Protein AF-R7N6B0-F1 (afdb_monomer)

Secondary structure (DSSP, 8-state):
---------PPP------HHHHHHHHHHHHHTT--HHHHHHHHHHHHHHHHHHHH----------

pLDDT: mean 86.12, std 18.47, range [39.69, 98.38]

Radius of gyration: 15.76 Å; Cα contacts (8 Å, |Δi|>4): 16; chains: 1; bounding box: 28×47×35 Å

Nearest PDB structures (foldseek):
  2bsq-assembly1_E  TM=6.226E-01  e=1.532E-01  Neisseria gonorrhoeae
  2bsq-assembly1_F  TM=6.699E-01  e=3.992E-01  Neisseria gonorrhoeae

Sequence (65 aa):
MKDKNISNKQAKYTLRIDAQLLRALRYIAEYEGRSANREIEVLIKRYIAEFEKKNGKIELPFIWN

Foldseek 3Di:
DDPPPPPPDDDDDDDDDDPVVLVVLCVVQVVVVHHSVVSVVVVVVVVQVVCCVVPNHDDDDPDDD

Solvent-accessible surface area (backbone atoms only — not comparable to full-atom values): 4309 Å² total; per-residue (Å²): 136,82,83,75,80,72,73,90,73,76,80,89,80,89,81,88,71,59,69,68,58,52,50,53,47,40,53,53,12,54,76,72,75,41,51,50,69,57,42,51,53,52,52,51,52,50,51,51,53,57,47,27,75,75,74,48,78,85,81,74,74,93,72,85,130

Mean predicted aligned error: 7.66 Å

Structure (mmCIF, N/CA/C/O backbone):
data_AF-R7N6B0-F1
#
_entry.id   AF-R7N6B0-F1
#
loop_
_atom_site.group_PDB
_atom_site.id
_atom_site.type_symbol
_atom_site.label_atom_id
_atom_site.label_alt_id
_atom_site.label_comp_id
_atom_site.label_asym_id
_atom_site.label_entity_id
_atom_site.label_seq_id
_atom_site.pdbx_PDB_ins_code
_atom_site.Cartn_x
_atom_site.Cartn_y
_atom_site.Cartn_z
_atom_site.occupancy
_atom_site.B_iso_or_equiv
_atom_site.auth_seq_id
_atom_site.auth_comp_id
_atom_site.auth_asym_id
_atom_site.auth_atom_id
_atom_site.pdbx_PDB_model_num
ATOM 1 N N . MET A 1 1 ? -7.133 35.028 8.259 1.00 43.53 1 MET A N 1
ATOM 2 C CA . MET A 1 1 ? -6.75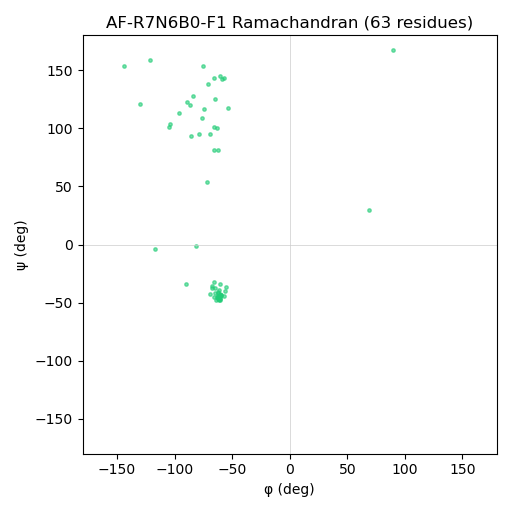1 33.896 7.389 1.00 43.53 1 MET A CA 1
ATOM 3 C C . MET A 1 1 ? -5.437 33.351 7.923 1.00 43.53 1 MET A C 1
ATOM 5 O O . MET A 1 1 ? -4.468 34.091 7.937 1.00 43.53 1 MET A O 1
ATOM 9 N N . LYS A 1 2 ? -5.433 32.155 8.529 1.00 39.69 2 LYS A N 1
ATOM 10 C CA . LYS A 1 2 ? -4.199 31.501 8.989 1.00 39.69 2 LYS A CA 1
ATOM 11 C C . LYS A 1 2 ? -3.896 30.393 7.996 1.00 39.69 2 LYS A C 1
ATOM 13 O O . LYS A 1 2 ? -4.568 29.363 8.019 1.00 39.69 2 LYS A O 1
ATOM 18 N N . ASP A 1 3 ? -2.926 30.637 7.129 1.00 44.75 3 ASP A N 1
ATOM 19 C CA . ASP A 1 3 ? -2.397 29.635 6.218 1.00 44.75 3 ASP A CA 1
ATOM 20 C C . ASP A 1 3 ? -1.768 28.518 7.052 1.00 44.75 3 ASP A C 1
ATOM 22 O O . ASP A 1 3 ? -0.677 28.644 7.612 1.00 44.75 3 ASP A O 1
ATOM 26 N N . LYS A 1 4 ? -2.512 27.418 7.207 1.00 47.47 4 LYS A N 1
ATOM 27 C CA . LYS A 1 4 ? -1.956 26.163 7.699 1.00 47.47 4 LYS A CA 1
ATOM 28 C C . LYS A 1 4 ? -0.976 25.701 6.634 1.00 47.47 4 LYS A C 1
ATOM 30 O O . LYS A 1 4 ? -1.373 25.155 5.610 1.00 47.47 4 LYS A O 1
ATOM 35 N N . ASN A 1 5 ? 0.300 25.940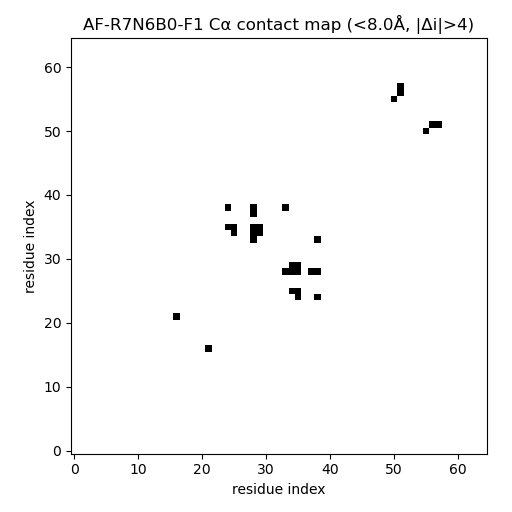 6.894 1.00 49.06 5 ASN A N 1
ATOM 36 C CA . ASN A 1 5 ? 1.413 25.323 6.201 1.00 49.06 5 ASN A CA 1
ATOM 37 C C . ASN A 1 5 ? 1.323 23.806 6.463 1.00 49.06 5 ASN A C 1
ATOM 39 O O . ASN A 1 5 ? 1.898 23.286 7.419 1.00 49.06 5 ASN A O 1
ATOM 43 N N . ILE A 1 6 ? 0.473 23.109 5.700 1.00 55.38 6 ILE A N 1
ATOM 44 C CA . ILE A 1 6 ? 0.363 21.652 5.725 1.00 55.38 6 ILE A CA 1
ATOM 45 C C . ILE A 1 6 ? 1.671 21.174 5.118 1.00 55.38 6 ILE A C 1
ATOM 47 O O . ILE A 1 6 ? 1.824 21.141 3.898 1.00 55.38 6 ILE A O 1
ATOM 51 N N . SER A 1 7 ? 2.650 20.859 5.967 1.00 50.06 7 SER A N 1
ATOM 52 C CA . SER A 1 7 ? 3.846 20.180 5.499 1.00 50.06 7 SER A CA 1
ATOM 53 C C . SER A 1 7 ? 3.371 18.934 4.759 1.00 50.06 7 SER A C 1
ATOM 55 O O . SER A 1 7 ? 2.729 18.076 5.368 1.00 50.06 7 SER A O 1
ATOM 57 N N . ASN A 1 8 ? 3.650 18.841 3.460 1.00 58.78 8 ASN A N 1
ATOM 58 C CA . ASN A 1 8 ? 3.361 17.673 2.632 1.00 58.78 8 ASN A CA 1
ATOM 59 C C . ASN A 1 8 ? 4.323 16.527 3.011 1.00 58.78 8 ASN A C 1
ATOM 61 O O . ASN A 1 8 ? 5.097 16.030 2.196 1.00 58.78 8 ASN A O 1
ATOM 65 N N . LYS A 1 9 ? 4.367 16.183 4.304 1.00 70.62 9 LYS A N 1
ATOM 66 C CA . LYS A 1 9 ? 5.215 15.141 4.867 1.00 70.62 9 LYS A CA 1
ATOM 67 C C . LYS A 1 9 ? 4.544 13.813 4.571 1.00 70.62 9 LYS A C 1
ATOM 69 O O . LYS A 1 9 ? 3.666 13.361 5.297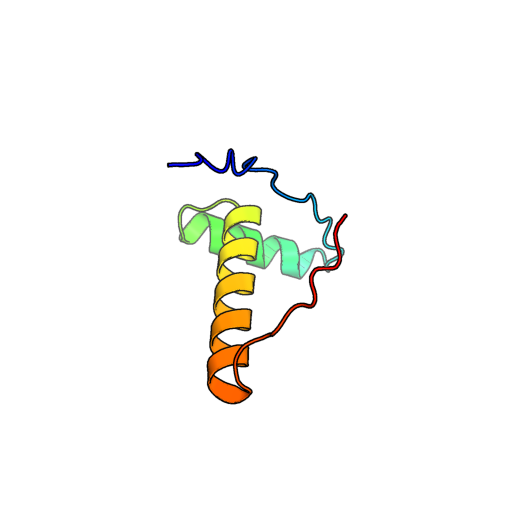 1.00 70.62 9 LYS A O 1
ATOM 74 N N . GLN A 1 10 ? 4.966 13.195 3.478 1.00 77.69 10 GLN A N 1
ATOM 75 C CA . GLN A 1 10 ? 4.662 11.797 3.223 1.00 77.69 10 GLN A CA 1
ATOM 76 C C . GLN A 1 10 ? 5.356 10.941 4.289 1.00 77.69 10 GLN A C 1
ATOM 78 O O . GLN A 1 10 ? 6.572 11.038 4.479 1.00 77.69 10 GLN A O 1
ATOM 83 N N . ALA A 1 11 ? 4.590 10.106 4.988 1.00 84.88 11 ALA A N 1
ATOM 84 C CA . ALA A 1 11 ? 5.154 9.101 5.877 1.00 84.88 11 ALA A CA 1
ATOM 85 C C . ALA A 1 11 ? 5.812 7.989 5.042 1.00 84.88 11 ALA A C 1
ATOM 87 O O . ALA A 1 11 ? 5.265 7.551 4.028 1.00 84.88 11 ALA A O 1
ATOM 88 N N . LYS A 1 12 ? 6.992 7.522 5.462 1.00 86.75 12 LYS A N 1
ATOM 89 C CA . LYS A 1 12 ? 7.636 6.352 4.851 1.00 86.75 12 LYS A CA 1
ATOM 90 C C . LYS A 1 12 ? 7.058 5.090 5.481 1.00 86.75 12 LYS A C 1
ATOM 92 O O . LYS A 1 12 ? 7.078 4.953 6.699 1.00 86.75 12 LYS A O 1
ATOM 97 N N . TYR A 1 13 ? 6.597 4.163 4.649 1.00 85.69 13 TYR A N 1
ATOM 98 C CA . TYR A 1 13 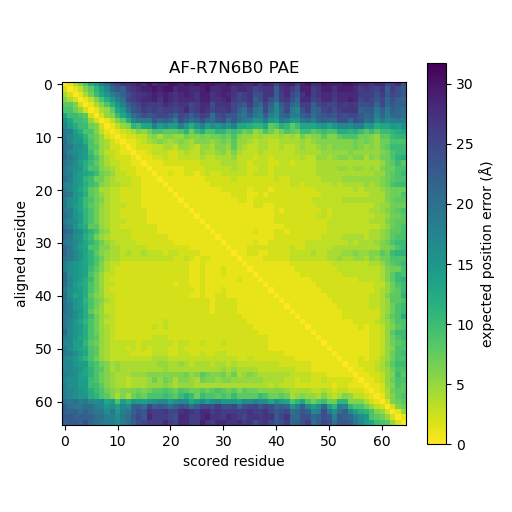? 6.098 2.865 5.089 1.00 85.69 13 TYR A CA 1
ATOM 99 C C . TYR A 1 13 ? 6.756 1.751 4.276 1.00 85.69 13 TYR A C 1
ATOM 101 O O . TYR A 1 13 ? 6.644 1.718 3.050 1.00 85.69 13 TYR A O 1
ATOM 109 N N . THR A 1 14 ? 7.455 0.8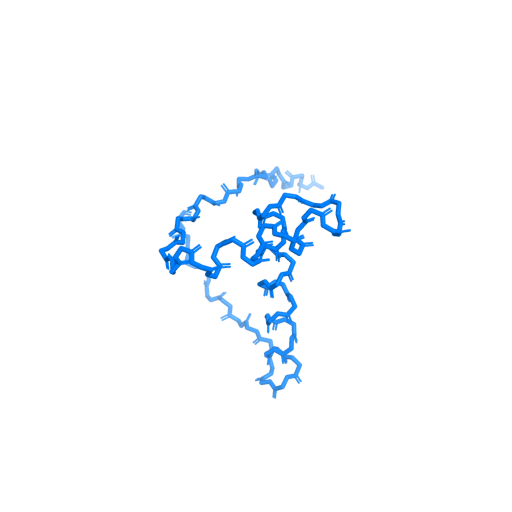46 4.960 1.00 90.25 14 THR A N 1
ATOM 110 C CA . THR A 1 14 ? 8.087 -0.322 4.336 1.00 90.25 14 THR A CA 1
ATOM 111 C C . THR A 1 14 ? 7.157 -1.520 4.474 1.00 90.25 14 THR A C 1
ATOM 113 O O . THR A 1 14 ? 6.939 -2.015 5.578 1.00 90.25 14 THR A O 1
ATOM 116 N N . LEU A 1 15 ? 6.631 -2.004 3.350 1.00 92.06 15 LEU A N 1
ATOM 117 C CA . LEU A 1 15 ? 5.771 -3.184 3.302 1.00 92.06 15 LEU A CA 1
ATOM 118 C C . LEU A 1 15 ? 6.614 -4.454 3.122 1.00 92.06 15 LEU A C 1
ATOM 120 O O . LEU A 1 15 ? 7.332 -4.588 2.130 1.00 92.06 15 LEU A O 1
ATOM 124 N N . ARG A 1 16 ? 6.497 -5.410 4.050 1.00 95.62 16 ARG A N 1
ATOM 125 C CA . ARG A 1 16 ? 7.001 -6.776 3.851 1.00 95.62 16 ARG A CA 1
ATOM 126 C C . ARG A 1 16 ? 5.923 -7.589 3.138 1.00 95.62 16 ARG A C 1
ATOM 128 O O . ARG A 1 16 ? 4.825 -7.740 3.661 1.00 95.62 16 ARG A O 1
ATOM 135 N N . ILE A 1 17 ? 6.243 -8.100 1.957 1.00 95.31 17 ILE A N 1
ATOM 136 C CA . ILE A 1 17 ? 5.323 -8.851 1.101 1.00 95.31 17 ILE A CA 1
ATOM 137 C C . ILE A 1 17 ? 6.084 -9.974 0.396 1.00 95.31 17 ILE A C 1
ATOM 139 O O . ILE A 1 17 ? 7.294 -9.868 0.186 1.00 95.31 17 ILE A O 1
ATOM 143 N N . ASP A 1 18 ? 5.375 -11.043 0.039 1.00 98.12 18 ASP A N 1
ATOM 144 C CA . ASP A 1 18 ? 5.920 -12.101 -0.803 1.00 98.12 18 ASP A CA 1
ATOM 145 C C . ASP A 1 18 ? 6.434 -11.554 -2.150 1.00 98.12 18 ASP A C 1
ATOM 147 O O . ASP A 1 18 ? 5.859 -10.640 -2.754 1.00 98.12 18 ASP A O 1
ATOM 151 N N . ALA A 1 19 ? 7.535 -12.129 -2.635 1.00 97.50 19 ALA A N 1
ATOM 152 C CA . ALA A 1 19 ? 8.203 -11.661 -3.841 1.00 97.50 19 ALA A CA 1
ATOM 153 C C . ALA A 1 19 ? 7.354 -11.853 -5.108 1.00 97.50 19 ALA A C 1
ATOM 155 O O . ALA A 1 19 ? 7.460 -11.046 -6.035 1.00 97.50 19 ALA A O 1
ATOM 156 N N . GLN A 1 20 ? 6.520 -12.896 -5.177 1.00 98.12 20 GLN A N 1
ATOM 157 C CA . GLN A 1 20 ? 5.628 -13.116 -6.315 1.00 98.12 20 GLN A CA 1
ATOM 158 C C . GLN A 1 20 ? 4.527 -12.056 -6.353 1.00 98.12 20 GLN A C 1
ATOM 160 O O . GLN A 1 20 ? 4.275 -11.473 -7.408 1.00 98.12 20 GLN A O 1
ATOM 165 N N . LEU A 1 21 ? 3.943 -11.733 -5.196 1.00 97.94 21 LEU A N 1
ATOM 166 C CA . LEU A 1 21 ? 2.945 -10.668 -5.083 1.00 97.94 21 LEU A CA 1
ATOM 167 C C . LEU A 1 21 ? 3.527 -9.299 -5.451 1.00 97.94 21 LEU A C 1
ATOM 169 O O . LEU A 1 21 ? 2.889 -8.534 -6.172 1.00 97.94 21 LEU A O 1
ATOM 173 N N . LEU A 1 22 ? 4.763 -9.001 -5.033 1.00 97.19 22 LEU A N 1
ATOM 174 C CA . LEU A 1 22 ? 5.435 -7.761 -5.431 1.00 97.19 22 LEU A CA 1
ATOM 175 C C . LEU A 1 22 ? 5.625 -7.670 -6.952 1.00 97.19 22 LEU A C 1
ATOM 177 O O . LEU A 1 22 ? 5.474 -6.591 -7.524 1.00 97.19 22 LEU A O 1
ATOM 181 N N . ARG A 1 23 ? 5.950 -8.784 -7.620 1.00 98.00 23 ARG A N 1
ATOM 182 C CA . ARG A 1 23 ? 6.059 -8.815 -9.087 1.00 98.00 23 ARG A CA 1
ATOM 183 C C . ARG A 1 23 ? 4.711 -8.569 -9.759 1.00 98.00 23 ARG A C 1
ATOM 185 O O . ARG A 1 23 ? 4.651 -7.750 -10.670 1.00 98.00 23 ARG A O 1
ATOM 192 N N . ALA A 1 24 ? 3.647 -9.214 -9.284 1.00 98.25 24 ALA A N 1
ATOM 193 C CA . ALA A 1 24 ? 2.299 -9.001 -9.807 1.00 98.25 24 ALA A CA 1
ATOM 194 C C . ALA A 1 24 ? 1.851 -7.538 -9.643 1.00 98.25 24 ALA A C 1
ATOM 196 O O . ALA A 1 24 ? 1.356 -6.929 -10.588 1.00 98.25 24 ALA A O 1
ATOM 197 N N . LEU A 1 25 ? 2.112 -6.939 -8.478 1.00 97.81 25 LEU A N 1
ATOM 198 C CA . LEU A 1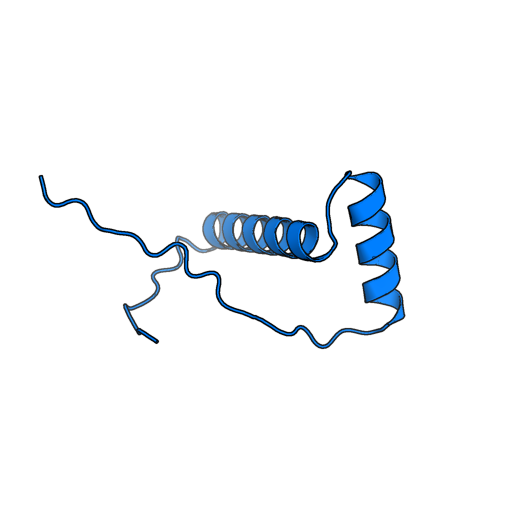 25 ? 1.831 -5.527 -8.227 1.00 97.81 25 LEU A CA 1
ATOM 199 C C . LEU A 1 25 ? 2.592 -4.608 -9.194 1.00 97.81 25 LEU A C 1
ATOM 201 O O . LEU A 1 25 ? 2.014 -3.657 -9.712 1.00 97.81 25 LEU A O 1
ATOM 205 N N . ARG A 1 26 ? 3.881 -4.878 -9.447 1.00 97.69 26 ARG A N 1
ATOM 206 C CA . ARG A 1 26 ? 4.689 -4.093 -10.398 1.00 97.69 26 ARG A CA 1
ATOM 207 C C . ARG A 1 26 ? 4.141 -4.180 -11.818 1.00 97.69 26 ARG A C 1
ATOM 209 O O . ARG A 1 26 ? 4.074 -3.153 -12.477 1.00 97.69 26 ARG A O 1
ATOM 216 N N . TYR A 1 27 ? 3.717 -5.368 -12.243 1.00 98.38 27 TYR A N 1
ATOM 217 C CA . TYR A 1 27 ? 3.095 -5.564 -13.551 1.00 98.38 27 TYR A CA 1
ATOM 218 C C . TYR A 1 27 ? 1.813 -4.731 -13.704 1.00 98.38 27 TYR A C 1
ATOM 220 O O . TYR A 1 27 ? 1.662 -4.010 -14.685 1.00 98.38 27 TYR A O 1
ATOM 228 N N . ILE A 1 28 ? 0.920 -4.767 -12.707 1.00 98.19 28 ILE A N 1
ATOM 229 C CA . ILE A 1 28 ? -0.313 -3.962 -12.713 1.00 98.19 28 ILE A CA 1
ATOM 230 C C . ILE A 1 28 ? 0.018 -2.467 -12.725 1.00 98.19 28 ILE A C 1
ATOM 232 O O . ILE A 1 28 ? -0.576 -1.706 -13.481 1.00 98.19 28 ILE A O 1
ATOM 236 N N . ALA A 1 29 ? 0.978 -2.043 -11.902 1.00 98.06 29 ALA A N 1
ATOM 237 C CA . ALA A 1 29 ? 1.379 -0.647 -11.835 1.00 98.06 29 ALA A CA 1
ATOM 238 C C . ALA A 1 29 ? 1.911 -0.150 -13.189 1.00 98.06 29 ALA A C 1
ATOM 240 O O . ALA A 1 29 ? 1.506 0.917 -13.639 1.00 98.06 29 ALA A O 1
ATOM 241 N N . GLU A 1 30 ? 2.756 -0.935 -13.860 1.00 98.19 30 GLU A N 1
ATOM 242 C CA . GLU A 1 30 ? 3.279 -0.615 -15.191 1.00 98.19 30 GLU A CA 1
ATOM 243 C C . GLU A 1 30 ? 2.163 -0.523 -16.237 1.00 98.19 30 GLU A C 1
ATOM 245 O O . GLU A 1 30 ? 2.101 0.462 -16.971 1.00 98.19 30 GLU A O 1
ATOM 250 N N . TYR A 1 31 ? 1.238 -1.489 -16.242 1.00 98.25 31 TYR A N 1
ATOM 251 C CA . TYR A 1 31 ? 0.061 -1.478 -17.114 1.00 98.25 31 TYR A CA 1
ATOM 252 C C . TYR A 1 31 ? -0.789 -0.209 -16.931 1.00 98.25 31 TYR A C 1
ATOM 254 O O . TYR A 1 31 ? -1.247 0.391 -17.899 1.00 98.25 31 TYR A O 1
ATOM 262 N N . GLU A 1 32 ? -0.952 0.239 -15.687 1.00 97.31 32 GLU A N 1
ATOM 263 C CA . GLU A 1 32 ? -1.703 1.445 -15.323 1.00 97.31 32 GLU A CA 1
ATOM 264 C C . GLU A 1 32 ? -0.895 2.751 -15.485 1.00 97.31 32 GLU A C 1
ATOM 266 O O . GLU A 1 32 ? -1.407 3.833 -15.184 1.00 97.31 32 GLU A O 1
ATOM 271 N N . GLY A 1 33 ? 0.375 2.681 -15.907 1.00 97.56 33 GLY A N 1
ATOM 272 C CA . GLY A 1 33 ? 1.260 3.844 -16.045 1.00 97.56 33 GLY A CA 1
ATOM 273 C C . GLY A 1 33 ? 1.668 4.481 -14.709 1.00 97.56 33 GLY A C 1
ATOM 274 O O . GLY A 1 33 ? 1.886 5.692 -14.626 1.00 97.56 33 GLY A O 1
ATOM 275 N N . ARG A 1 34 ? 1.739 3.690 -13.634 1.00 96.44 34 ARG A N 1
ATOM 276 C CA . ARG A 1 34 ? 2.043 4.122 -12.262 1.00 96.44 34 ARG A CA 1
ATOM 277 C C . ARG A 1 34 ? 3.283 3.422 -11.702 1.00 96.44 34 ARG A C 1
ATOM 279 O O . ARG A 1 34 ? 3.673 2.338 -12.119 1.00 96.44 34 ARG A O 1
ATOM 286 N N . SER A 1 35 ? 3.894 4.023 -10.680 1.00 96.88 35 SER A N 1
ATOM 287 C CA . SER A 1 35 ? 4.876 3.309 -9.855 1.00 96.88 35 SER A CA 1
ATOM 288 C C . SER A 1 35 ? 4.171 2.332 -8.912 1.00 96.88 35 SER A C 1
ATOM 290 O O . SER A 1 35 ? 3.038 2.576 -8.491 1.00 96.88 35 SER A O 1
ATOM 292 N N . ALA A 1 36 ? 4.858 1.261 -8.501 1.00 95.31 36 ALA A N 1
ATOM 293 C CA . ALA A 1 36 ? 4.314 0.309 -7.527 1.00 95.31 36 ALA A CA 1
ATOM 294 C C . ALA A 1 36 ? 3.875 0.993 -6.217 1.00 95.31 36 ALA A C 1
ATOM 296 O O . ALA A 1 36 ? 2.842 0.647 -5.651 1.00 95.31 36 ALA A O 1
ATOM 297 N N . ASN A 1 37 ? 4.607 2.016 -5.763 1.00 94.75 37 ASN A N 1
ATOM 298 C CA . ASN A 1 37 ? 4.223 2.795 -4.584 1.00 94.75 37 ASN A CA 1
ATOM 299 C C . ASN A 1 37 ? 2.923 3.576 -4.803 1.00 94.75 37 ASN A C 1
ATOM 301 O O . ASN A 1 37 ? 2.081 3.623 -3.908 1.00 94.75 37 ASN A O 1
ATOM 305 N N . ARG A 1 38 ? 2.745 4.181 -5.984 1.00 95.12 38 ARG A N 1
ATOM 306 C CA . ARG A 1 38 ? 1.510 4.895 -6.314 1.00 95.12 38 ARG A CA 1
ATOM 307 C C . ARG A 1 38 ? 0.329 3.932 -6.431 1.00 95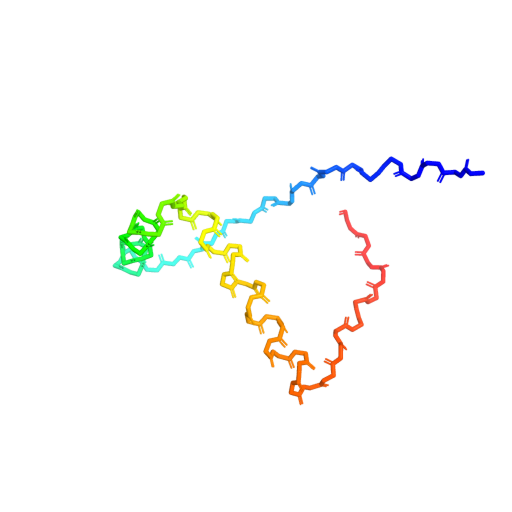.12 38 ARG A C 1
ATOM 309 O O . ARG A 1 38 ? -0.765 4.285 -6.005 1.00 95.12 38 ARG A O 1
ATOM 316 N N . GLU A 1 39 ? 0.550 2.726 -6.950 1.00 97.06 39 GLU A N 1
ATOM 317 C CA . GLU A 1 39 ? -0.477 1.681 -6.981 1.00 97.06 39 GLU A CA 1
ATOM 318 C C . GLU A 1 39 ? -0.909 1.276 -5.568 1.00 97.06 39 GLU A C 1
ATOM 320 O O . GLU A 1 39 ? -2.100 1.275 -5.268 1.00 97.06 39 GLU A O 1
ATOM 325 N N . ILE A 1 40 ? 0.044 1.046 -4.658 1.00 95.69 40 ILE A N 1
ATOM 326 C CA . ILE A 1 40 ? -0.253 0.772 -3.242 1.00 95.69 40 ILE A CA 1
ATOM 327 C C . ILE A 1 40 ? -1.073 1.908 -2.621 1.00 95.69 40 ILE A C 1
ATOM 329 O O . ILE A 1 40 ? -2.058 1.644 -1.936 1.00 95.69 40 ILE A O 1
ATOM 333 N N . GLU 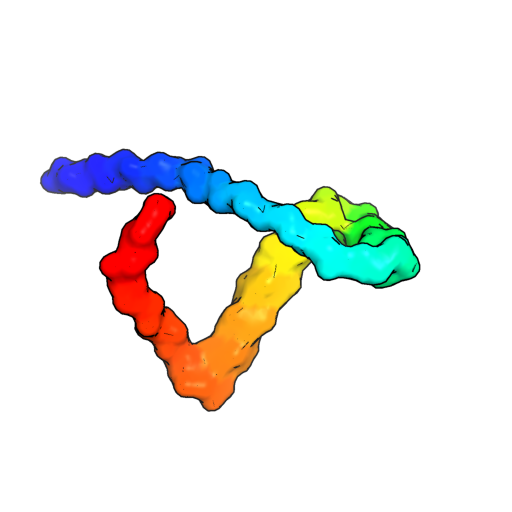A 1 41 ? -0.715 3.169 -2.872 1.00 94.69 41 GLU A N 1
ATOM 334 C CA . GLU A 1 41 ? -1.467 4.320 -2.359 1.00 94.69 41 GLU A CA 1
ATOM 335 C C . GLU A 1 41 ? -2.925 4.321 -2.854 1.00 94.69 41 GLU A C 1
ATOM 337 O O . GLU A 1 41 ? -3.848 4.563 -2.073 1.00 94.69 41 GLU A O 1
ATOM 342 N N . VAL A 1 42 ? -3.144 4.027 -4.140 1.00 95.94 42 VAL A N 1
ATOM 343 C CA . VAL A 1 42 ? -4.487 3.921 -4.732 1.00 95.94 42 VAL A CA 1
ATOM 344 C C . VAL A 1 42 ? -5.272 2.777 -4.092 1.00 95.94 42 VAL A C 1
ATOM 346 O O . VAL A 1 42 ? -6.429 2.973 -3.717 1.00 95.94 42 VAL A O 1
ATOM 349 N N . LEU A 1 43 ? -4.651 1.608 -3.923 1.00 95.88 43 LEU A N 1
ATOM 350 C CA . LEU A 1 43 ? -5.278 0.443 -3.298 1.00 95.88 43 LEU A CA 1
ATOM 351 C C . LEU A 1 43 ? -5.662 0.717 -1.839 1.00 95.88 43 LEU A C 1
ATOM 353 O O . LEU A 1 43 ? -6.789 0.419 -1.449 1.00 95.88 43 LEU A O 1
ATOM 357 N N . ILE A 1 44 ? -4.782 1.350 -1.057 1.00 95.69 44 ILE A N 1
ATOM 358 C CA . ILE A 1 44 ? -5.066 1.740 0.332 1.00 95.69 44 ILE A CA 1
ATOM 359 C C . ILE A 1 44 ? -6.251 2.711 0.385 1.00 95.69 44 ILE A C 1
ATOM 361 O O . ILE A 1 44 ? -7.176 2.503 1.167 1.00 95.69 44 ILE A O 1
ATOM 365 N N . LYS A 1 45 ? -6.270 3.742 -0.471 1.00 95.88 45 LYS A N 1
ATOM 366 C CA . LYS A 1 45 ? -7.380 4.710 -0.529 1.00 95.88 45 LYS A CA 1
ATOM 367 C C . LYS A 1 45 ? -8.707 4.047 -0.878 1.00 95.88 45 LYS A C 1
ATOM 369 O O . LYS A 1 45 ? -9.716 4.339 -0.243 1.00 95.88 45 LYS A O 1
ATOM 374 N N . ARG A 1 46 ? -8.703 3.149 -1.868 1.00 97.44 46 ARG A N 1
ATOM 375 C CA . ARG A 1 46 ? -9.891 2.376 -2.259 1.00 97.44 46 ARG A CA 1
ATOM 376 C C . ARG A 1 46 ? -10.378 1.502 -1.109 1.00 97.44 46 ARG A C 1
ATOM 378 O O . ARG A 1 46 ? -11.563 1.518 -0.803 1.00 97.44 46 ARG A O 1
ATOM 385 N N . TYR A 1 47 ? -9.468 0.790 -0.449 1.00 97.38 47 TYR A N 1
ATOM 386 C CA . TYR A 1 47 ? -9.804 -0.060 0.688 1.00 97.38 47 TYR A CA 1
ATOM 387 C C . TYR A 1 47 ? -10.422 0.739 1.844 1.00 97.38 47 TYR A C 1
ATOM 389 O O . TYR A 1 47 ? -11.461 0.339 2.364 1.00 97.38 47 TYR A O 1
ATOM 397 N N . ILE A 1 48 ? -9.837 1.889 2.203 1.00 97.12 48 ILE A N 1
ATOM 398 C CA . ILE A 1 48 ? -10.378 2.773 3.247 1.00 97.12 48 ILE A CA 1
ATOM 399 C C . ILE A 1 48 ? -11.771 3.275 2.861 1.00 97.12 48 ILE A C 1
ATOM 401 O O . ILE A 1 48 ? -12.689 3.160 3.664 1.00 97.12 48 ILE A O 1
ATOM 405 N N . ALA A 1 49 ? -11.961 3.760 1.631 1.00 97.06 49 ALA A N 1
ATOM 406 C CA . ALA A 1 49 ? -13.260 4.261 1.183 1.00 97.06 49 ALA A CA 1
ATOM 407 C C . ALA A 1 49 ? -14.353 3.178 1.234 1.00 97.06 49 ALA A C 1
ATOM 409 O O . ALA A 1 49 ? -15.466 3.431 1.697 1.00 97.06 49 ALA A O 1
ATOM 410 N N . GLU A 1 50 ? -14.035 1.955 0.801 1.00 98.00 50 GLU A N 1
ATOM 411 C CA . GLU A 1 50 ? -14.960 0.819 0.869 1.00 98.00 50 GLU A CA 1
ATOM 412 C C . GLU A 1 50 ? -15.250 0.389 2.310 1.00 98.00 50 GLU A C 1
ATOM 414 O O . GLU A 1 50 ? -16.385 0.035 2.638 1.00 98.00 50 GLU A O 1
ATOM 419 N N . PHE A 1 51 ? -14.244 0.438 3.183 1.00 97.94 51 PHE A N 1
ATOM 420 C CA . PHE A 1 51 ? -14.424 0.180 4.604 1.00 97.94 51 PHE A CA 1
ATOM 421 C C . PHE A 1 51 ? -15.341 1.228 5.245 1.00 97.94 51 PHE A C 1
ATOM 423 O O . PHE A 1 51 ? -16.302 0.857 5.920 1.00 97.94 51 PHE A O 1
ATOM 430 N N . GLU A 1 52 ? -15.100 2.516 4.993 1.00 97.56 52 GLU A N 1
ATOM 431 C CA . GLU A 1 52 ? -15.881 3.621 5.559 1.00 97.56 52 GLU A CA 1
ATOM 432 C C . GLU A 1 52 ? -17.329 3.625 5.070 1.00 97.56 52 GLU A C 1
ATOM 434 O O . GLU A 1 52 ? -18.255 3.880 5.840 1.00 97.56 52 GLU A O 1
ATOM 439 N N . LYS A 1 53 ? -17.549 3.273 3.800 1.00 97.44 53 LYS A N 1
ATOM 440 C CA . LYS A 1 53 ? -18.893 3.126 3.232 1.00 97.44 53 LYS A CA 1
ATOM 441 C C . LYS A 1 53 ? -19.716 2.057 3.956 1.00 97.44 53 LYS A C 1
ATOM 443 O O . LYS A 1 53 ? -20.932 2.198 4.058 1.00 97.44 53 LYS A O 1
ATOM 448 N N . LYS A 1 54 ? -19.070 0.986 4.427 1.00 97.50 54 LYS A N 1
ATOM 449 C CA . LYS A 1 54 ? -19.731 -0.152 5.085 1.00 97.50 54 LYS A CA 1
ATOM 450 C C . LYS A 1 54 ? -19.860 0.012 6.599 1.00 97.50 54 LYS A C 1
ATOM 452 O O . LYS A 1 54 ? -20.839 -0.462 7.159 1.00 97.50 54 LYS A O 1
ATOM 457 N N . ASN A 1 55 ? -18.888 0.652 7.248 1.00 97.19 55 ASN A N 1
ATOM 458 C CA . ASN A 1 55 ? -18.754 0.648 8.710 1.00 97.19 55 ASN A CA 1
ATOM 459 C C . ASN A 1 55 ? -18.899 2.038 9.351 1.00 97.19 55 ASN A C 1
ATOM 461 O O . ASN A 1 55 ? -18.877 2.147 10.573 1.00 97.19 55 ASN A O 1
ATOM 465 N N . GLY A 1 56 ? -19.055 3.095 8.549 1.00 95.19 56 GLY A N 1
ATOM 466 C CA . GLY A 1 56 ? -18.968 4.478 9.015 1.00 95.19 56 GLY A CA 1
ATOM 467 C C . GLY A 1 56 ? -17.540 5.025 8.932 1.00 95.19 56 GLY A C 1
ATOM 468 O O . GLY A 1 56 ? -16.583 4.288 8.697 1.00 95.19 56 GLY A O 1
ATOM 469 N N . LYS A 1 57 ? -17.400 6.347 9.076 1.00 94.50 57 LYS A N 1
ATOM 470 C CA . LYS A 1 57 ? -16.111 7.039 8.916 1.00 94.50 57 LYS A CA 1
ATOM 471 C C . LYS A 1 57 ? -15.114 6.625 9.992 1.00 94.50 57 LYS A C 1
ATOM 473 O O . LYS A 1 57 ? -15.484 6.459 11.152 1.00 94.50 57 LYS A O 1
ATOM 478 N N . ILE A 1 58 ? -13.843 6.520 9.613 1.00 93.31 58 ILE A N 1
ATOM 479 C CA . ILE A 1 58 ? -12.771 6.281 10.576 1.00 93.31 58 ILE A CA 1
ATOM 480 C C . ILE A 1 58 ? -12.493 7.597 11.305 1.00 93.31 58 ILE A C 1
ATOM 482 O O . ILE A 1 58 ? -11.918 8.533 10.749 1.00 93.31 58 ILE A O 1
ATOM 486 N N . GLU A 1 59 ? -12.875 7.662 12.575 1.00 91.69 59 GLU A N 1
ATOM 487 C CA . GLU A 1 59 ? -12.493 8.754 13.464 1.00 91.69 59 GLU A CA 1
ATOM 488 C C . GLU A 1 59 ? -11.132 8.434 14.083 1.00 91.69 59 GLU A C 1
ATOM 490 O O . GLU A 1 59 ? -11.028 7.724 15.082 1.00 91.69 59 GLU A O 1
ATOM 495 N N . LEU A 1 60 ? -10.058 8.918 13.456 1.00 84.44 60 LEU A N 1
ATOM 496 C CA . LEU A 1 60 ? -8.731 8.819 14.051 1.00 84.44 60 LEU A CA 1
ATOM 497 C C . LEU A 1 60 ? -8.631 9.849 15.186 1.00 84.44 60 LEU A C 1
ATOM 499 O O . LEU A 1 60 ? -8.697 11.052 14.902 1.00 84.44 60 LEU A O 1
ATOM 503 N N . PRO A 1 61 ? -8.455 9.430 16.457 1.00 76.12 61 PRO A N 1
ATOM 504 C CA . PRO A 1 61 ? -8.084 10.371 17.497 1.00 76.12 61 PRO A CA 1
ATOM 505 C C . PRO A 1 61 ? -6.765 11.011 17.080 1.00 76.12 61 PRO A C 1
ATOM 507 O O . PRO A 1 61 ? -5.899 10.364 16.489 1.00 76.12 61 PRO A O 1
ATOM 510 N N . PHE A 1 62 ? -6.627 12.300 17.358 1.00 61.53 62 PHE A N 1
ATOM 511 C CA . PHE A 1 62 ? -5.429 13.065 17.054 1.00 61.53 62 PHE A CA 1
ATOM 512 C C . PHE A 1 62 ? -4.251 12.557 17.891 1.00 61.53 62 PHE A C 1
ATOM 514 O O . PHE A 1 62 ? -3.925 13.099 18.943 1.00 61.53 62 PHE A O 1
ATOM 521 N N . ILE A 1 63 ? -3.639 11.469 17.442 1.00 53.47 63 ILE A N 1
ATOM 522 C CA . ILE A 1 63 ? -2.399 10.940 17.979 1.00 53.47 63 ILE A CA 1
ATOM 523 C C . ILE A 1 63 ? -1.339 11.314 16.956 1.00 53.47 63 ILE A C 1
ATOM 525 O O . ILE A 1 63 ? -1.242 10.731 15.877 1.00 53.47 63 ILE A O 1
ATOM 529 N N . TRP A 1 64 ? -0.607 12.373 17.289 1.00 48.62 64 TRP A N 1
ATOM 530 C CA . TRP A 1 64 ? 0.576 12.792 16.559 1.00 48.62 64 TRP A CA 1
ATOM 531 C C . TRP A 1 64 ? 1.638 11.700 16.575 1.00 48.62 64 TRP A C 1
ATOM 533 O O . TRP A 1 64 ? 1.878 11.072 17.608 1.00 48.62 64 TRP A O 1
ATOM 543 N N . ASN A 1 65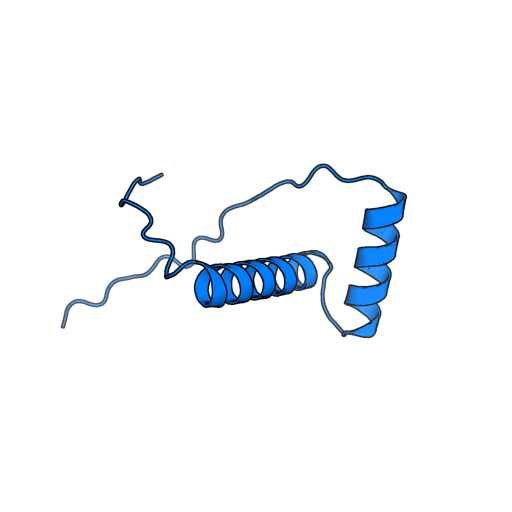 ? 2.362 11.609 15.467 1.00 41.00 65 ASN A N 1
ATOM 544 C CA . ASN A 1 65 ? 3.817 11.587 15.517 1.00 41.00 65 ASN A CA 1
ATOM 545 C C . ASN A 1 65 ? 4.368 12.387 14.332 1.00 41.00 65 ASN A C 1
ATOM 547 O O . ASN A 1 65 ? 3.935 12.102 13.192 1.00 41.00 65 ASN A O 1
#